Protein AF-A0A8S2G4G7-F1 (afdb_monomer_lite)

Sequence (115 aa):
DAYEQIELLIQLASDYVSTWLDFQSLWDLQTDQLYARLGKDLHLWMQCLNDMKDSRKTFDTQETLKHFGPISIDYNKVQTKVTMKYDSWHKEVLSKFGQMLSDDMHEFHSHVSKS

Radius of gyration: 21.49 Å; chains: 1; bounding box: 59×24×63 Å

Organism: NCBI:txid1234261

Structure (mmCIF, N/CA/C/O backbone):
data_AF-A0A8S2G4G7-F1
#
_entry.id   AF-A0A8S2G4G7-F1
#
loop_
_atom_site.group_PDB
_atom_site.id
_atom_site.type_symbol
_atom_site.label_atom_id
_atom_site.label_alt_id
_atom_site.label_comp_id
_atom_site.label_asym_id
_atom_site.label_entity_id
_atom_site.label_seq_id
_atom_site.pdbx_PDB_ins_code
_atom_site.Cartn_x
_atom_site.Cartn_y
_atom_site.Cartn_z
_atom_site.occupancy
_atom_site.B_iso_or_equiv
_atom_site.auth_seq_id
_atom_site.auth_comp_id
_atom_site.auth_asym_id
_atom_site.auth_atom_id
_atom_site.pdbx_PDB_model_num
ATOM 1 N N . ASP A 1 1 ? -32.233 1.736 21.562 1.00 74.62 1 ASP A N 1
ATOM 2 C 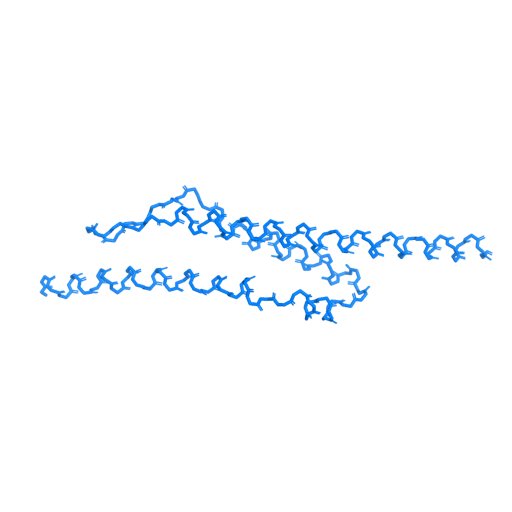CA . ASP A 1 1 ? -31.741 1.226 22.862 1.00 74.62 1 ASP A CA 1
ATOM 3 C C . ASP A 1 1 ? -30.221 1.266 22.971 1.00 74.62 1 ASP A C 1
ATOM 5 O O . ASP A 1 1 ? -29.536 1.282 21.957 1.00 74.62 1 ASP A O 1
ATOM 9 N N . ALA A 1 2 ? -29.670 1.283 24.191 1.00 82.38 2 ALA A N 1
ATOM 10 C CA . ALA A 1 2 ? -28.215 1.293 24.414 1.00 82.38 2 ALA A CA 1
ATOM 11 C C . ALA A 1 2 ? -27.503 0.058 23.820 1.00 82.38 2 ALA A C 1
ATOM 13 O O . ALA A 1 2 ? -26.365 0.162 23.370 1.00 82.38 2 ALA A O 1
ATOM 14 N N . TYR A 1 3 ? -28.191 -1.087 23.768 1.00 87.25 3 TYR A N 1
ATOM 15 C CA . TYR A 1 3 ? -27.681 -2.314 23.151 1.00 87.25 3 TYR A CA 1
ATOM 16 C C . TYR A 1 3 ? -27.465 -2.168 21.640 1.00 87.25 3 TYR A C 1
ATOM 18 O O . TYR A 1 3 ? -26.397 -2.523 21.153 1.00 87.25 3 TYR A O 1
ATOM 26 N N . GLU A 1 4 ? -28.411 -1.558 20.920 1.00 91.12 4 GLU A N 1
ATOM 27 C CA . GLU A 1 4 ? -28.280 -1.319 19.473 1.00 91.12 4 GLU A CA 1
ATOM 28 C C . GLU A 1 4 ? -27.076 -0.425 19.149 1.00 91.12 4 GLU A C 1
ATOM 30 O O . GLU A 1 4 ? -26.389 -0.626 18.152 1.00 91.12 4 GLU A O 1
ATOM 35 N N . GLN A 1 5 ? -26.787 0.560 20.007 1.00 87.75 5 GLN A N 1
ATOM 36 C CA . GLN A 1 5 ? -25.635 1.447 19.825 1.00 87.75 5 GLN A CA 1
ATOM 37 C C . GLN A 1 5 ? -24.303 0.719 20.036 1.00 87.75 5 GLN A C 1
ATOM 39 O O . GLN A 1 5 ? -23.337 0.982 19.323 1.00 87.75 5 GLN A O 1
ATOM 44 N N . ILE A 1 6 ? -24.245 -0.212 20.990 1.00 88.69 6 ILE A N 1
ATOM 45 C CA . ILE A 1 6 ? -23.058 -1.048 21.207 1.00 88.69 6 ILE A CA 1
ATOM 46 C C . ILE A 1 6 ? -22.848 -1.990 20.016 1.00 88.69 6 ILE A C 1
ATOM 48 O O . ILE A 1 6 ? -21.724 -2.121 19.537 1.00 88.69 6 ILE A O 1
ATOM 52 N N . GLU A 1 7 ? -23.915 -2.604 19.512 1.00 91.38 7 GLU A N 1
ATOM 53 C CA . GLU A 1 7 ? -23.853 -3.518 18.370 1.00 91.38 7 GLU A CA 1
ATOM 5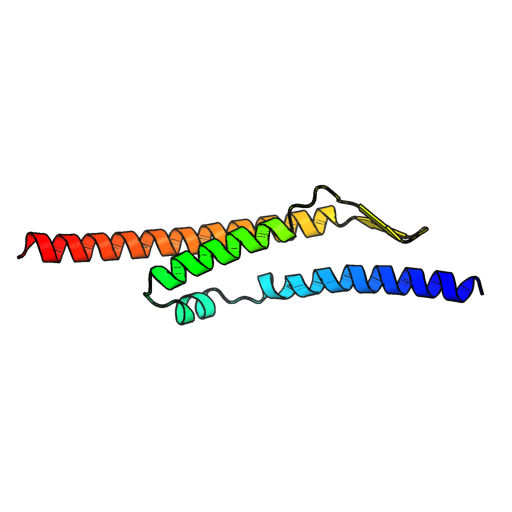4 C C . GLU A 1 7 ? -23.398 -2.804 17.087 1.00 91.38 7 GLU A C 1
ATOM 56 O O . GLU A 1 7 ? -22.513 -3.295 16.387 1.00 91.38 7 GLU A O 1
ATOM 61 N N . LEU A 1 8 ? -23.882 -1.580 16.850 1.00 91.44 8 LEU A N 1
ATOM 62 C CA . LEU A 1 8 ? -23.392 -0.711 15.775 1.00 91.44 8 LEU A CA 1
ATOM 63 C C . LEU A 1 8 ? -21.889 -0.418 15.886 1.00 91.44 8 LEU A C 1
ATOM 65 O O . LEU A 1 8 ? -21.173 -0.492 14.889 1.00 91.44 8 LEU A O 1
ATOM 69 N N . LEU A 1 9 ? -21.389 -0.094 17.082 1.00 90.56 9 LEU A N 1
ATOM 70 C CA . LEU A 1 9 ? -19.962 0.179 17.288 1.00 90.56 9 LEU A CA 1
ATOM 71 C C . LEU A 1 9 ? -19.091 -1.059 17.043 1.00 90.56 9 LEU A C 1
ATOM 73 O O . LEU A 1 9 ? -18.005 -0.935 16.474 1.00 90.56 9 LEU A O 1
ATOM 77 N N . ILE A 1 10 ? -19.568 -2.242 17.438 1.00 90.50 10 ILE A N 1
ATOM 78 C CA . ILE A 1 10 ? -18.895 -3.516 17.161 1.00 90.50 10 ILE A CA 1
ATOM 79 C C . ILE A 1 10 ? -18.856 -3.780 15.653 1.00 90.50 10 ILE A C 1
ATOM 81 O O . ILE A 1 10 ? -17.799 -4.140 15.134 1.00 90.50 10 ILE A O 1
ATOM 85 N N . GLN A 1 11 ? -19.964 -3.550 14.943 1.00 92.94 11 GLN A N 1
ATOM 86 C CA . GLN A 1 11 ? -20.019 -3.735 13.495 1.00 92.94 11 GLN A CA 1
ATOM 87 C C . GLN A 1 11 ? -19.038 -2.802 12.775 1.00 92.94 11 GLN A C 1
ATOM 89 O O . GLN A 1 11 ? -18.229 -3.270 11.983 1.00 92.94 11 GLN A O 1
ATOM 94 N N . LEU A 1 12 ? -19.019 -1.510 13.122 1.00 89.81 12 LEU A N 1
ATOM 95 C CA . LEU A 1 12 ? -18.087 -0.537 12.538 1.00 89.81 12 LEU A CA 1
ATOM 96 C C . LEU A 1 12 ? -16.617 -0.920 12.763 1.00 89.81 12 LEU A C 1
ATOM 98 O O . LEU A 1 12 ? -15.792 -0.792 11.858 1.00 89.81 12 LEU A O 1
ATOM 102 N N . ALA A 1 13 ? -16.288 -1.405 13.962 1.00 87.88 13 ALA A N 1
ATOM 103 C CA . ALA A 1 13 ? -14.954 -1.901 14.277 1.00 87.88 13 ALA A CA 1
ATOM 104 C C . ALA A 1 13 ? -14.599 -3.149 13.446 1.00 87.88 13 ALA A C 1
ATOM 106 O O . ALA A 1 13 ? -13.488 -3.241 12.926 1.00 87.88 13 ALA A O 1
ATOM 107 N N . SER A 1 14 ? -15.537 -4.086 13.283 1.00 87.75 14 SER A N 1
ATOM 108 C CA . SER A 1 14 ? -15.351 -5.297 12.475 1.00 87.75 14 SER A CA 1
ATOM 109 C C . SER A 1 14 ? -15.195 -4.989 10.984 1.00 87.75 14 SER A C 1
ATOM 111 O O . SER A 1 14 ? -14.328 -5.562 10.321 1.00 87.75 14 SER A O 1
ATOM 113 N N . ASP A 1 15 ? -15.991 -4.061 10.457 1.00 88.69 15 ASP A N 1
ATOM 114 C CA . ASP A 1 15 ? -15.909 -3.612 9.067 1.00 88.69 15 ASP A CA 1
ATOM 115 C C . ASP A 1 15 ? -14.556 -2.942 8.809 1.00 88.69 15 ASP A C 1
ATOM 117 O O . ASP A 1 15 ? -13.889 -3.246 7.822 1.00 88.69 15 ASP A O 1
ATOM 121 N N . TYR A 1 16 ? -14.087 -2.108 9.745 1.00 86.19 16 TYR A N 1
ATOM 122 C CA . TYR A 1 16 ? -12.754 -1.516 9.673 1.00 86.19 16 TYR A CA 1
ATOM 123 C C . TYR A 1 16 ? -11.638 -2.563 9.708 1.00 86.19 16 TYR A C 1
ATOM 125 O O . TYR A 1 16 ? -10.679 -2.449 8.960 1.00 86.19 16 TYR A O 1
ATOM 133 N N . VAL A 1 17 ? -11.732 -3.600 10.544 1.00 83.75 17 VAL A N 1
ATOM 134 C CA . VAL A 1 17 ? -10.747 -4.698 10.519 1.00 83.75 17 VAL A CA 1
ATOM 135 C C . VAL A 1 17 ? -10.803 -5.454 9.188 1.00 83.75 17 VAL A C 1
ATOM 137 O O . VAL A 1 17 ? -9.765 -5.872 8.680 1.00 83.75 17 VAL A O 1
ATOM 140 N N . SER A 1 18 ? -11.988 -5.587 8.592 1.00 83.06 18 SER A N 1
ATOM 141 C CA . SER A 1 18 ? -12.171 -6.280 7.314 1.00 83.06 18 SER A CA 1
ATOM 142 C C . SER A 1 18 ? -11.541 -5.532 6.139 1.00 83.06 18 SER A C 1
ATOM 144 O O . SER A 1 18 ? -11.001 -6.185 5.254 1.00 83.06 18 SER A O 1
ATOM 146 N N . THR A 1 19 ? -11.482 -4.194 6.154 1.00 78.81 19 THR A N 1
ATOM 147 C CA . THR A 1 19 ? -10.736 -3.452 5.116 1.00 78.81 19 THR A CA 1
ATOM 148 C C . THR A 1 19 ? -9.241 -3.772 5.136 1.00 78.81 19 THR A C 1
ATOM 150 O O . THR A 1 19 ? -8.578 -3.700 4.105 1.00 78.81 19 THR A O 1
ATOM 153 N N . TRP A 1 20 ? -8.693 -4.205 6.279 1.00 75.62 20 TRP A N 1
ATOM 154 C CA . TRP A 1 20 ? -7.313 -4.684 6.331 1.00 75.62 20 TRP A CA 1
ATOM 155 C C . TRP A 1 20 ? -7.127 -6.070 5.696 1.00 75.62 20 TRP A C 1
ATOM 157 O O . TRP A 1 20 ? -6.007 -6.401 5.303 1.00 75.62 20 TRP A O 1
ATOM 167 N N . LEU A 1 21 ? -8.191 -6.870 5.557 1.00 68.81 21 LEU A N 1
ATOM 168 C CA . LEU A 1 21 ? -8.152 -8.145 4.830 1.00 68.81 21 LEU A CA 1
ATOM 169 C C . LEU A 1 21 ? -8.079 -7.942 3.316 1.00 68.81 21 LEU A C 1
ATOM 171 O O . LEU A 1 21 ? -7.510 -8.789 2.634 1.00 68.81 21 LEU A O 1
ATOM 175 N N . ASP A 1 22 ? -8.537 -6.807 2.784 1.00 67.75 22 ASP A N 1
ATOM 176 C CA . ASP A 1 22 ? -8.341 -6.484 1.364 1.00 67.75 22 ASP A CA 1
ATOM 177 C C . ASP A 1 22 ? -6.844 -6.393 1.014 1.00 67.75 22 ASP A C 1
ATOM 179 O O . ASP A 1 22 ? -6.431 -6.716 -0.103 1.00 67.75 22 ASP A O 1
ATOM 183 N N . PHE A 1 23 ? -5.989 -6.075 1.995 1.00 67.31 23 PHE A N 1
ATOM 184 C CA . PHE A 1 23 ? -4.531 -6.114 1.841 1.00 67.31 23 PHE A CA 1
ATOM 185 C C . PHE A 1 23 ? -3.946 -7.523 1.789 1.00 67.31 23 PHE A C 1
ATOM 187 O O . PHE A 1 23 ? -2.770 -7.671 1.459 1.00 67.31 23 PHE A O 1
ATOM 194 N N . GLN A 1 24 ? -4.730 -8.569 2.051 1.00 62.94 24 GLN A N 1
ATOM 195 C CA . GLN A 1 24 ? -4.308 -9.946 1.800 1.00 62.94 24 GLN A CA 1
ATOM 196 C C . GLN A 1 24 ? -4.008 -10.166 0.310 1.00 62.94 24 GLN A C 1
ATOM 198 O O . GLN A 1 24 ? -3.076 -10.892 -0.024 1.00 62.94 24 GLN A O 1
ATOM 203 N N . SER A 1 25 ? -4.681 -9.433 -0.584 1.00 63.97 25 SER A N 1
ATOM 204 C CA . SER A 1 25 ? -4.386 -9.453 -2.022 1.00 63.97 25 SER A CA 1
ATOM 205 C C . SER A 1 25 ? -2.934 -9.073 -2.360 1.00 63.97 25 SER A C 1
ATOM 207 O O . SER A 1 25 ? -2.369 -9.613 -3.308 1.00 63.97 25 SER A O 1
ATOM 209 N N . LEU A 1 26 ? -2.282 -8.220 -1.553 1.00 65.12 26 LEU A N 1
ATOM 210 C CA . LEU A 1 26 ? -0.857 -7.882 -1.704 1.00 65.12 26 LEU A CA 1
ATOM 211 C C . LEU A 1 26 ? 0.070 -9.057 -1.354 1.00 65.12 26 LEU A C 1
ATOM 213 O O . LEU A 1 26 ? 1.213 -9.108 -1.808 1.00 65.12 26 LEU A O 1
ATOM 217 N N . TRP A 1 27 ? -0.399 -9.984 -0.520 1.00 69.00 27 TRP A N 1
ATOM 218 C CA . TRP A 1 27 ? 0.327 -11.195 -0.139 1.00 69.00 27 TRP A CA 1
ATOM 219 C C . TRP A 1 27 ? 0.076 -12.351 -1.103 1.00 69.00 27 TRP A C 1
ATOM 221 O O . TRP A 1 27 ? 0.988 -13.145 -1.327 1.00 69.00 27 TRP A O 1
ATOM 231 N N . ASP A 1 28 ? -1.120 -12.397 -1.687 1.00 67.19 28 ASP A N 1
ATOM 232 C CA . ASP A 1 28 ? -1.541 -13.428 -2.637 1.00 67.19 28 ASP A CA 1
ATOM 233 C C . ASP A 1 28 ? -1.093 -13.134 -4.079 1.00 67.19 28 ASP A C 1
ATOM 235 O O . ASP A 1 28 ? -1.189 -14.002 -4.952 1.00 67.19 28 ASP A O 1
ATOM 239 N N . LEU A 1 29 ? -0.569 -11.932 -4.350 1.00 67.94 29 LEU A N 1
ATOM 240 C CA . LEU A 1 29 ? -0.024 -11.603 -5.660 1.00 67.94 29 LEU A CA 1
ATOM 241 C C . LEU A 1 29 ? 1.204 -12.486 -5.939 1.00 67.94 29 LEU A C 1
ATOM 243 O O . LEU A 1 29 ? 2.219 -12.415 -5.250 1.00 67.94 29 LEU A O 1
ATOM 247 N N . GLN A 1 30 ? 1.127 -13.337 -6.959 1.00 71.38 30 GLN A N 1
ATOM 248 C CA . GLN A 1 30 ? 2.267 -14.137 -7.404 1.00 71.38 30 GLN A CA 1
ATOM 249 C C . GLN A 1 30 ? 3.110 -13.305 -8.372 1.00 71.38 30 GLN A C 1
ATOM 251 O O . GLN A 1 30 ? 2.642 -12.945 -9.456 1.00 71.38 30 GLN A O 1
ATOM 256 N N . THR A 1 31 ? 4.355 -13.008 -7.992 1.00 72.38 31 THR A N 1
ATOM 257 C CA . THR A 1 31 ? 5.311 -12.248 -8.818 1.00 72.38 31 THR A CA 1
ATOM 258 C C . THR A 1 31 ? 5.478 -12.872 -10.202 1.00 72.38 31 THR A C 1
ATOM 260 O O . THR A 1 31 ? 5.490 -12.156 -11.197 1.00 72.38 31 THR A O 1
ATOM 263 N N . ASP A 1 32 ? 5.474 -14.202 -10.291 1.00 76.38 32 ASP A N 1
ATOM 264 C CA . ASP A 1 32 ? 5.568 -14.933 -11.558 1.00 76.38 32 ASP A CA 1
ATOM 265 C C . ASP A 1 32 ? 4.400 -14.642 -12.513 1.00 76.38 32 ASP A C 1
ATOM 267 O O . ASP A 1 32 ? 4.605 -14.476 -13.716 1.00 76.38 32 ASP A O 1
ATOM 271 N N . GLN A 1 33 ? 3.174 -14.521 -11.993 1.00 78.19 33 GLN A N 1
ATOM 272 C CA . GLN A 1 33 ? 2.005 -14.174 -12.807 1.00 78.19 33 GLN A CA 1
ATOM 273 C C . GLN A 1 33 ? 2.046 -12.710 -13.254 1.00 78.19 33 GLN A C 1
ATOM 275 O O . GLN A 1 33 ? 1.691 -12.399 -14.394 1.00 78.19 33 GLN A O 1
ATOM 280 N N . LEU A 1 34 ? 2.507 -11.812 -12.376 1.00 79.56 34 LEU A N 1
ATOM 281 C CA . LEU A 1 34 ? 2.706 -10.405 -12.714 1.00 79.56 34 LEU A CA 1
ATOM 282 C C . LEU A 1 34 ? 3.732 -10.268 -13.846 1.00 79.56 34 LEU A C 1
ATOM 284 O O . LEU A 1 34 ? 3.454 -9.623 -14.855 1.00 79.56 34 LEU A O 1
ATOM 288 N N . TYR A 1 35 ? 4.886 -10.921 -13.715 1.00 82.19 35 TYR A N 1
ATOM 289 C CA . TYR A 1 35 ? 5.946 -10.884 -14.720 1.00 82.19 35 TYR A CA 1
ATOM 290 C C . TYR A 1 35 ? 5.501 -11.517 -16.041 1.00 82.19 35 TYR A C 1
ATOM 292 O O . TYR A 1 35 ? 5.782 -10.963 -17.103 1.00 82.19 35 TYR A O 1
ATOM 300 N N . ALA A 1 36 ? 4.739 -12.616 -15.996 1.00 82.88 36 ALA A N 1
ATOM 301 C CA . ALA A 1 36 ? 4.156 -13.224 -17.191 1.00 82.88 36 ALA A CA 1
ATOM 302 C C . ALA A 1 36 ? 3.195 -12.274 -17.926 1.00 82.88 36 ALA A C 1
ATOM 304 O O . ALA A 1 36 ? 3.168 -12.261 -19.155 1.00 82.88 36 ALA A O 1
ATOM 305 N N . ARG A 1 37 ? 2.426 -11.463 -17.188 1.00 83.31 37 ARG A N 1
ATOM 306 C CA . ARG A 1 37 ? 1.485 -10.494 -17.766 1.00 83.31 37 ARG A CA 1
ATOM 307 C C . ARG A 1 37 ? 2.176 -9.252 -18.330 1.00 83.31 37 ARG A C 1
ATOM 309 O O . ARG A 1 37 ? 1.738 -8.747 -19.359 1.00 83.31 37 ARG A O 1
ATOM 316 N N . LEU A 1 38 ? 3.215 -8.753 -17.660 1.00 84.12 38 LEU A N 1
ATOM 317 C CA . LEU A 1 38 ? 3.973 -7.578 -18.105 1.00 84.12 38 LEU A CA 1
ATOM 318 C C . LEU A 1 38 ? 4.890 -7.900 -19.297 1.00 84.12 38 LEU A C 1
ATOM 320 O O . LEU A 1 38 ? 5.118 -7.050 -20.157 1.00 84.12 38 LEU A O 1
ATOM 324 N N . GLY A 1 39 ? 5.394 -9.135 -19.380 1.00 83.38 39 GLY A N 1
ATOM 325 C CA . GLY A 1 39 ? 6.234 -9.582 -20.487 1.00 83.38 39 GLY A CA 1
ATOM 326 C C . GLY A 1 39 ? 7.479 -8.704 -20.656 1.00 83.38 39 GLY A C 1
ATOM 327 O O . GLY A 1 39 ? 8.151 -8.378 -19.679 1.00 83.38 39 GLY A O 1
ATOM 328 N N . LYS A 1 40 ? 7.780 -8.315 -21.902 1.00 80.31 40 LYS A N 1
ATOM 329 C CA . LYS A 1 40 ? 8.916 -7.441 -22.259 1.00 80.31 40 LYS A CA 1
ATOM 330 C C . LYS A 1 40 ? 8.517 -5.989 -22.554 1.00 80.31 40 LYS A C 1
ATOM 332 O O . LYS A 1 40 ? 9.346 -5.211 -23.007 1.00 80.31 40 LYS A O 1
ATOM 337 N N . ASP A 1 41 ? 7.257 -5.616 -22.348 1.00 84.62 41 ASP A N 1
ATOM 338 C CA . ASP A 1 41 ? 6.794 -4.270 -22.687 1.00 84.62 41 ASP A CA 1
ATOM 339 C C . ASP A 1 41 ? 7.213 -3.263 -21.604 1.00 84.62 41 ASP A C 1
ATOM 341 O O . ASP A 1 41 ? 6.564 -3.128 -20.564 1.00 84.62 41 ASP A O 1
ATOM 345 N N . LEU A 1 42 ? 8.307 -2.538 -21.853 1.00 83.69 42 LEU A N 1
ATOM 346 C CA . LEU A 1 42 ? 8.850 -1.538 -20.929 1.00 83.69 42 LEU A CA 1
ATOM 347 C C . LEU A 1 42 ? 7.827 -0.462 -20.526 1.00 83.69 42 LEU A C 1
ATOM 349 O O . LEU A 1 42 ? 7.902 0.051 -19.407 1.00 83.69 42 LEU A O 1
ATOM 353 N N . HIS A 1 43 ? 6.860 -0.133 -21.388 1.00 86.06 43 HIS A N 1
ATOM 354 C CA . HIS A 1 43 ? 5.825 0.847 -21.069 1.00 86.06 43 HIS A CA 1
ATOM 355 C C . HIS A 1 43 ? 4.850 0.301 -20.017 1.00 86.06 43 HIS A C 1
ATOM 357 O O . HIS A 1 43 ? 4.526 1.003 -19.057 1.00 86.06 43 HIS A O 1
ATOM 363 N N . LEU A 1 44 ? 4.441 -0.968 -20.135 1.00 87.62 44 LEU A N 1
ATOM 364 C CA . LEU A 1 44 ? 3.607 -1.630 -19.124 1.00 87.62 44 LEU A CA 1
ATOM 365 C C . LEU A 1 44 ? 4.328 -1.754 -17.778 1.00 87.62 44 LEU A C 1
ATOM 367 O O . LEU A 1 44 ? 3.716 -1.543 -16.731 1.00 87.62 44 LEU A O 1
ATOM 371 N N . TRP A 1 45 ? 5.633 -2.036 -17.790 1.00 88.06 45 TRP A N 1
ATOM 372 C CA . TRP A 1 45 ? 6.443 -2.054 -16.570 1.00 88.06 45 TRP A CA 1
ATOM 373 C C . TRP A 1 45 ? 6.516 -0.679 -15.896 1.00 88.06 45 TRP A C 1
ATOM 375 O O . TRP A 1 45 ? 6.346 -0.576 -14.680 1.00 88.06 45 TRP A O 1
ATOM 385 N N . MET A 1 46 ? 6.725 0.387 -16.674 1.00 86.81 46 MET A N 1
ATOM 386 C CA . MET A 1 46 ? 6.761 1.756 -16.155 1.00 86.81 46 MET A CA 1
ATOM 387 C C . MET A 1 46 ? 5.402 2.191 -15.594 1.00 86.81 46 MET A C 1
ATOM 389 O O . MET A 1 46 ? 5.347 2.818 -14.534 1.00 86.81 46 MET A O 1
ATOM 393 N N . GLN A 1 47 ? 4.306 1.834 -16.268 1.00 88.50 47 GLN A N 1
ATOM 394 C CA . GLN A 1 47 ? 2.955 2.069 -15.765 1.00 88.50 47 GLN A CA 1
ATOM 395 C C . GLN A 1 47 ? 2.720 1.321 -14.448 1.00 88.50 47 GLN A C 1
ATOM 397 O O . GLN A 1 47 ? 2.306 1.936 -13.473 1.00 88.50 47 GLN A O 1
ATOM 402 N N . CYS A 1 48 ? 3.079 0.037 -14.377 1.00 85.94 48 CYS A N 1
ATOM 403 C CA . CYS A 1 48 ? 2.941 -0.765 -13.162 1.00 85.94 48 CYS A CA 1
ATOM 404 C C . CYS A 1 48 ? 3.701 -0.154 -11.972 1.00 85.94 48 CYS A C 1
ATOM 406 O O . CYS A 1 48 ? 3.142 -0.029 -10.886 1.00 85.94 48 CYS A O 1
ATOM 408 N N . LEU A 1 49 ? 4.944 0.298 -12.174 1.00 84.56 49 LEU A N 1
ATOM 409 C CA . LEU A 1 49 ? 5.721 0.971 -11.126 1.00 84.56 49 LEU A CA 1
ATOM 410 C C . LEU A 1 49 ? 5.071 2.284 -10.654 1.00 84.56 49 LEU A C 1
ATOM 412 O O . LEU A 1 49 ? 5.105 2.589 -9.459 1.00 84.56 49 LEU A O 1
ATOM 416 N N . ASN A 1 50 ? 4.464 3.052 -11.563 1.00 86.06 50 ASN A N 1
ATOM 417 C CA . ASN A 1 50 ? 3.719 4.261 -11.202 1.00 86.06 50 ASN A CA 1
ATOM 418 C C . ASN A 1 50 ? 2.429 3.937 -10.437 1.00 86.06 50 ASN A C 1
ATOM 420 O O . ASN A 1 50 ? 2.185 4.547 -9.398 1.00 86.06 50 ASN A O 1
ATOM 424 N N . ASP A 1 51 ? 1.663 2.942 -10.886 1.00 83.25 51 ASP A N 1
ATOM 425 C CA . ASP A 1 51 ? 0.431 2.495 -10.227 1.00 83.25 51 ASP A CA 1
ATOM 426 C C . ASP A 1 51 ? 0.721 1.996 -8.805 1.00 83.25 51 ASP A C 1
ATOM 428 O O . ASP A 1 51 ? 0.020 2.349 -7.853 1.00 83.25 51 ASP A O 1
ATOM 432 N N . MET A 1 52 ? 1.811 1.236 -8.636 1.00 79.81 52 MET A N 1
ATOM 433 C CA . MET A 1 52 ? 2.313 0.845 -7.321 1.00 79.81 52 MET A CA 1
ATOM 434 C C . MET A 1 52 ? 2.584 2.105 -6.481 1.00 79.81 52 MET A C 1
ATOM 436 O O . MET A 1 52 ? 2.004 2.275 -5.404 1.00 79.81 52 MET A O 1
ATOM 440 N N . LYS A 1 53 ? 3.429 3.023 -6.973 1.00 80.69 53 LYS A N 1
ATOM 441 C CA . LYS A 1 53 ? 3.805 4.254 -6.255 1.00 80.69 53 LYS A CA 1
ATOM 442 C C . LYS A 1 53 ? 2.593 5.083 -5.820 1.00 80.69 53 LYS A C 1
ATOM 444 O O . LYS A 1 53 ? 2.620 5.649 -4.726 1.00 80.69 53 LYS A O 1
ATOM 449 N N . ASP A 1 54 ? 1.556 5.173 -6.644 1.00 80.06 54 ASP A N 1
ATOM 450 C CA . ASP A 1 54 ? 0.338 5.906 -6.304 1.00 80.06 54 ASP A CA 1
ATOM 451 C C . ASP A 1 54 ? -0.527 5.163 -5.282 1.00 80.06 54 ASP A C 1
ATOM 453 O O . ASP A 1 54 ? -1.026 5.801 -4.353 1.00 80.06 54 ASP A O 1
ATOM 457 N N . SER A 1 55 ? -0.605 3.831 -5.353 1.00 73.62 55 SER A N 1
ATOM 458 C CA . SER A 1 55 ? -1.271 3.007 -4.335 1.00 73.62 55 SER A CA 1
ATOM 459 C C . SER A 1 55 ? -0.686 3.234 -2.932 1.00 73.62 55 SER A C 1
ATOM 461 O O . SER A 1 55 ? -1.434 3.332 -1.962 1.00 73.62 55 SER A O 1
ATOM 463 N N . ARG A 1 56 ? 0.635 3.452 -2.811 1.00 72.38 56 ARG A N 1
ATOM 464 C CA . ARG A 1 56 ? 1.288 3.776 -1.525 1.00 72.38 56 ARG A CA 1
ATOM 465 C C . ARG A 1 56 ? 0.700 5.005 -0.829 1.00 72.38 56 ARG A C 1
ATOM 467 O O . ARG A 1 56 ? 0.610 5.019 0.397 1.00 72.38 56 ARG A O 1
ATOM 474 N N . LYS A 1 57 ? 0.292 6.031 -1.581 1.00 68.81 57 LYS A N 1
ATOM 475 C CA . LYS A 1 57 ? -0.248 7.277 -1.004 1.00 68.81 57 LYS A CA 1
ATOM 476 C C . LYS A 1 57 ? -1.555 7.047 -0.250 1.00 68.81 57 LYS A C 1
ATOM 478 O O . LYS A 1 57 ? -1.868 7.807 0.658 1.00 68.81 57 LYS A O 1
ATOM 483 N N . THR A 1 58 ? -2.296 6.000 -0.600 1.00 63.16 58 THR A N 1
ATOM 484 C CA . THR A 1 58 ? -3.529 5.608 0.090 1.00 63.16 58 THR A CA 1
ATOM 485 C C . THR A 1 58 ? -3.251 5.012 1.481 1.00 63.16 58 THR A C 1
ATOM 487 O O . THR A 1 58 ? -4.147 4.994 2.317 1.00 63.16 58 THR A O 1
ATOM 490 N N . PHE A 1 59 ? -2.015 4.572 1.757 1.00 60.12 59 PHE A N 1
ATOM 491 C CA . PHE A 1 59 ? -1.621 3.878 2.996 1.00 60.12 59 PHE A CA 1
ATOM 492 C C . PHE A 1 59 ? -0.791 4.730 3.963 1.00 60.12 59 PHE A C 1
ATOM 494 O O . PHE A 1 59 ? -0.637 4.369 5.133 1.00 60.12 59 PHE A O 1
ATOM 501 N N . ASP A 1 60 ? -0.245 5.849 3.487 1.00 60.12 60 ASP A N 1
ATOM 502 C CA . ASP A 1 60 ? 0.684 6.702 4.234 1.00 60.12 60 ASP A CA 1
ATOM 503 C C . ASP A 1 60 ? -0.071 7.700 5.136 1.00 60.12 60 ASP A C 1
ATOM 505 O O . ASP A 1 60 ? 0.053 8.921 5.026 1.00 60.12 60 ASP A O 1
ATOM 509 N N . THR A 1 61 ? -0.932 7.178 6.013 1.00 67.62 61 THR A N 1
ATOM 510 C CA . THR A 1 61 ? -1.611 7.964 7.050 1.00 67.62 61 THR A CA 1
ATOM 511 C C . THR A 1 61 ? -0.821 7.895 8.355 1.00 67.62 61 THR A C 1
ATOM 513 O O . THR A 1 61 ? -0.464 6.808 8.803 1.00 67.62 61 THR A O 1
ATOM 516 N N . GLN A 1 62 ? -0.583 9.037 9.007 1.00 65.12 62 GLN A N 1
ATOM 517 C CA . GLN A 1 62 ? 0.144 9.090 10.290 1.00 65.12 62 GLN A CA 1
ATOM 518 C C . GLN A 1 62 ? -0.666 8.558 11.483 1.00 65.12 62 GLN A C 1
ATOM 520 O O . GLN A 1 62 ? -0.117 8.367 12.569 1.00 65.12 62 GLN A O 1
ATOM 525 N N . GLU A 1 63 ? -1.972 8.346 11.310 1.00 76.88 63 GLU A N 1
ATOM 526 C CA . GLU A 1 63 ? -2.793 7.717 12.336 1.00 76.88 63 GLU A CA 1
ATOM 527 C C . GLU A 1 63 ? -2.345 6.260 12.535 1.00 76.88 63 GLU A C 1
ATOM 529 O O . GLU A 1 63 ? -2.055 5.541 11.583 1.00 76.88 63 GLU A O 1
ATOM 534 N N . THR A 1 64 ? -2.276 5.835 13.794 1.00 81.81 64 THR A N 1
ATOM 535 C CA . THR A 1 64 ? -1.918 4.464 14.203 1.00 81.81 64 THR A CA 1
ATOM 536 C C . THR A 1 64 ? -2.978 3.834 15.105 1.00 81.81 64 THR A C 1
ATOM 538 O O . THR A 1 64 ? -2.925 2.643 15.415 1.00 81.81 64 THR A O 1
ATOM 541 N N . LEU A 1 65 ? -3.960 4.641 15.511 1.00 85.44 65 LEU A N 1
ATOM 542 C CA . LEU A 1 65 ? -5.059 4.283 16.390 1.00 85.44 65 LEU A CA 1
ATOM 543 C C . LEU A 1 65 ? -6.371 4.733 15.759 1.00 85.44 65 LEU A C 1
ATOM 545 O O . LEU A 1 65 ? -6.499 5.879 15.327 1.00 85.44 65 LEU A O 1
ATOM 549 N N . LYS A 1 66 ? -7.355 3.835 15.727 1.00 87.12 66 LYS A N 1
ATOM 550 C CA . LYS A 1 66 ? -8.733 4.161 15.357 1.00 87.12 66 LYS A CA 1
ATOM 551 C C . LYS A 1 66 ? -9.654 3.893 16.537 1.00 87.12 66 LYS A C 1
ATOM 553 O O . LYS A 1 66 ? -9.617 2.810 17.119 1.00 87.12 66 LYS A O 1
ATOM 558 N N . HIS A 1 67 ? -10.477 4.876 16.883 1.00 87.81 67 HIS A N 1
ATOM 559 C CA . HIS A 1 67 ? -11.409 4.786 18.004 1.00 87.81 67 HIS A CA 1
ATOM 560 C C . HIS A 1 67 ? -12.846 4.596 17.510 1.00 87.81 67 HIS A C 1
ATOM 562 O O . HIS A 1 67 ? -13.319 5.343 16.653 1.00 87.81 67 HIS A O 1
ATOM 568 N N . PHE A 1 68 ? -13.540 3.628 18.103 1.00 87.44 68 PHE A N 1
ATOM 569 C CA . PHE A 1 68 ? -14.956 3.327 17.912 1.00 87.44 68 PHE A CA 1
ATOM 570 C C . PHE A 1 68 ? -15.630 3.322 19.290 1.00 87.44 68 PHE A C 1
ATOM 572 O O . PHE A 1 68 ? -15.782 2.283 19.934 1.00 87.44 68 PHE A O 1
ATOM 579 N N . GLY A 1 69 ? -15.975 4.511 19.792 1.00 86.00 69 GLY A N 1
ATOM 580 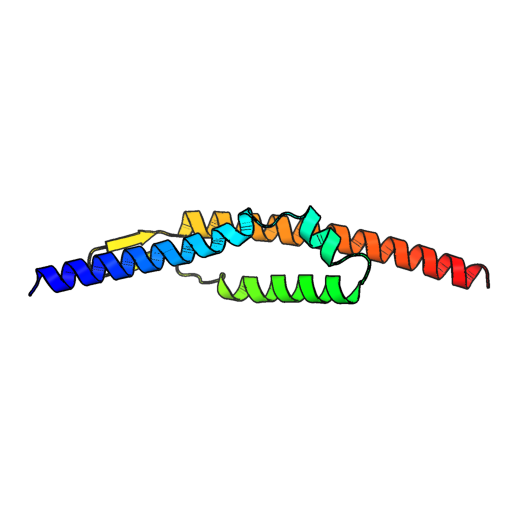C CA . GLY A 1 69 ? -16.474 4.668 21.160 1.00 86.00 69 GLY A CA 1
ATOM 581 C C . GLY A 1 69 ? -15.457 4.142 22.191 1.00 86.00 69 GLY A C 1
ATOM 582 O O . GLY A 1 69 ? -14.331 4.637 22.210 1.00 86.00 69 GLY A O 1
ATOM 583 N N . PRO A 1 70 ? -15.806 3.154 23.041 1.00 85.94 70 PRO A N 1
ATOM 584 C CA . PRO A 1 70 ? -14.875 2.562 24.005 1.00 85.94 70 PRO A CA 1
ATOM 585 C C . PRO A 1 70 ? -13.865 1.588 23.371 1.00 85.94 70 PRO A C 1
ATOM 587 O O . PRO A 1 70 ? -12.906 1.189 24.030 1.00 85.94 70 PRO A O 1
ATOM 590 N N . ILE A 1 71 ? -14.062 1.184 22.112 1.00 87.69 71 ILE A N 1
ATOM 591 C CA . ILE A 1 71 ? -13.168 0.271 21.396 1.00 87.69 71 ILE A CA 1
ATOM 592 C C . ILE A 1 71 ? -12.043 1.089 20.757 1.00 87.69 71 ILE A C 1
ATOM 594 O O . ILE A 1 71 ? -12.291 2.094 20.093 1.00 87.69 71 ILE A O 1
ATOM 598 N N . SER A 1 72 ? -10.797 0.654 20.934 1.00 88.25 72 SER A N 1
ATOM 599 C CA . SER A 1 72 ? -9.627 1.257 20.288 1.00 88.25 72 SER A CA 1
ATOM 600 C C . SER A 1 72 ? -8.847 0.186 19.540 1.00 88.25 72 SER A C 1
ATOM 602 O O . SER A 1 72 ? -8.508 -0.847 20.116 1.00 88.25 72 SER A O 1
ATOM 604 N N . ILE A 1 73 ? -8.567 0.435 18.265 1.00 87.94 73 ILE A N 1
ATOM 605 C CA . ILE A 1 73 ? -7.825 -0.470 17.389 1.00 87.94 73 ILE A CA 1
ATOM 606 C C . ILE A 1 73 ? -6.467 0.158 17.094 1.00 87.94 73 ILE A C 1
ATOM 608 O O . ILE A 1 73 ? -6.395 1.192 16.432 1.00 87.94 73 ILE A O 1
ATOM 612 N N . ASP A 1 74 ? -5.402 -0.480 17.576 1.00 88.25 74 ASP A N 1
ATOM 613 C CA . ASP A 1 74 ? -4.020 -0.186 17.185 1.00 88.25 74 ASP A CA 1
ATOM 614 C C . ASP A 1 74 ? -3.672 -0.997 15.936 1.00 88.25 74 ASP A C 1
ATOM 616 O O . ASP A 1 74 ? -3.589 -2.228 15.973 1.00 88.25 74 ASP A O 1
ATOM 620 N N . TYR A 1 75 ? -3.472 -0.293 14.827 1.00 85.69 75 TYR A N 1
ATOM 621 C CA . TYR A 1 75 ? -3.114 -0.889 13.545 1.00 85.69 75 TYR A CA 1
ATOM 622 C C . TYR A 1 75 ? -1.662 -0.611 13.142 1.00 85.69 75 TYR A C 1
ATOM 624 O O . TYR A 1 75 ? -1.242 -1.043 12.069 1.00 85.69 75 TYR A O 1
ATOM 632 N N . ASN A 1 76 ? -0.850 0.002 14.012 1.00 85.81 76 ASN A N 1
ATOM 633 C CA . ASN A 1 76 ? 0.560 0.314 13.751 1.00 85.81 76 ASN A CA 1
ATOM 634 C C . ASN A 1 76 ? 1.359 -0.924 13.307 1.00 85.81 76 ASN A C 1
ATOM 636 O O . ASN A 1 76 ? 2.139 -0.902 12.353 1.00 85.81 76 ASN A O 1
ATOM 640 N N . LYS A 1 77 ? 1.130 -2.058 13.982 1.00 83.56 77 LYS A N 1
ATOM 641 C CA . LYS A 1 77 ? 1.817 -3.322 13.670 1.00 83.56 77 LYS A CA 1
ATOM 642 C C . LYS A 1 77 ? 1.468 -3.845 12.279 1.00 83.56 77 LYS A C 1
ATOM 644 O O . LYS A 1 77 ? 2.348 -4.357 11.588 1.00 83.56 77 LYS A O 1
ATOM 649 N N . VAL A 1 78 ? 0.196 -3.762 11.888 1.00 81.56 78 VAL A N 1
ATOM 650 C CA . VAL A 1 78 ? -0.265 -4.220 10.569 1.00 81.56 78 VAL A CA 1
ATOM 651 C C . VAL A 1 78 ? 0.228 -3.258 9.497 1.00 81.56 78 VAL A C 1
ATOM 653 O O . VAL A 1 78 ? 0.828 -3.713 8.529 1.00 81.56 78 VAL A O 1
ATOM 656 N N . GLN A 1 79 ? 0.095 -1.950 9.721 1.00 80.56 79 GLN A N 1
ATOM 657 C CA . GLN A 1 79 ? 0.621 -0.908 8.842 1.00 80.56 79 GLN A CA 1
ATOM 658 C C . GLN A 1 79 ? 2.114 -1.114 8.564 1.00 80.56 79 GLN A C 1
ATOM 660 O O . GLN A 1 79 ? 2.511 -1.229 7.410 1.00 80.56 79 GLN A O 1
ATOM 665 N N . THR A 1 80 ? 2.935 -1.274 9.608 1.00 84.06 80 THR A N 1
ATOM 666 C CA . THR A 1 80 ? 4.379 -1.525 9.466 1.00 84.06 80 THR A CA 1
ATOM 667 C C . THR A 1 80 ? 4.654 -2.753 8.594 1.00 84.06 80 THR A C 1
ATOM 669 O O . THR A 1 80 ? 5.501 -2.705 7.702 1.00 84.06 80 THR A O 1
ATOM 672 N N . LYS A 1 81 ? 3.925 -3.855 8.811 1.00 83.38 81 LYS A N 1
ATOM 673 C CA . LYS A 1 81 ? 4.088 -5.082 8.017 1.00 83.38 81 LYS A CA 1
ATOM 674 C C . LYS A 1 81 ? 3.687 -4.892 6.554 1.00 83.38 81 LYS A C 1
ATOM 676 O O . LYS A 1 81 ? 4.405 -5.368 5.677 1.00 83.38 81 LYS A O 1
ATOM 681 N N . VAL A 1 82 ? 2.567 -4.218 6.292 1.00 80.12 82 VAL A N 1
ATOM 682 C CA . VAL A 1 82 ? 2.086 -3.930 4.931 1.00 80.12 82 VAL A CA 1
ATOM 683 C C . VAL A 1 82 ? 3.087 -3.038 4.200 1.00 80.12 82 VAL A C 1
ATOM 685 O O . VAL A 1 82 ? 3.505 -3.379 3.096 1.00 80.12 82 VAL A O 1
ATOM 688 N N . THR A 1 83 ? 3.565 -1.972 4.845 1.00 81.25 83 THR A N 1
ATOM 689 C CA . THR A 1 83 ? 4.585 -1.074 4.288 1.00 81.25 83 THR A CA 1
ATOM 690 C C . THR A 1 83 ? 5.876 -1.820 3.958 1.00 81.25 83 THR A C 1
ATOM 692 O O . THR A 1 83 ? 6.376 -1.710 2.842 1.00 81.25 83 THR A O 1
ATOM 695 N N . MET A 1 84 ? 6.387 -2.649 4.877 1.00 84.25 84 MET A N 1
ATOM 696 C CA . MET A 1 84 ? 7.592 -3.453 4.630 1.00 84.25 84 MET A CA 1
ATOM 697 C C . MET A 1 84 ? 7.428 -4.405 3.441 1.00 84.25 84 MET A C 1
ATOM 699 O O . MET A 1 84 ? 8.345 -4.554 2.629 1.00 84.25 84 MET A O 1
ATOM 703 N N . LYS A 1 85 ? 6.267 -5.060 3.324 1.00 82.94 85 LYS A N 1
ATOM 704 C CA . LYS A 1 85 ? 5.982 -5.968 2.207 1.00 82.94 85 LYS A CA 1
ATOM 705 C C . LYS A 1 85 ? 5.927 -5.217 0.884 1.00 82.94 85 LYS A C 1
ATOM 707 O O . LYS A 1 85 ? 6.554 -5.656 -0.079 1.00 82.94 85 LYS A O 1
ATOM 712 N N . TYR A 1 86 ? 5.223 -4.091 0.867 1.00 82.44 86 TYR A N 1
ATOM 713 C CA . TYR A 1 86 ? 5.115 -3.219 -0.290 1.00 82.44 86 TYR A CA 1
ATOM 714 C C . TYR A 1 86 ? 6.498 -2.722 -0.746 1.00 82.44 86 TYR A C 1
ATOM 716 O O . TYR A 1 86 ? 6.830 -2.831 -1.924 1.00 82.44 86 TYR A O 1
ATOM 724 N N . ASP A 1 87 ? 7.349 -2.262 0.177 1.00 84.06 87 ASP A N 1
ATOM 725 C CA . ASP A 1 87 ? 8.710 -1.805 -0.136 1.00 84.06 87 ASP A CA 1
ATOM 726 C C . ASP A 1 87 ? 9.578 -2.926 -0.720 1.00 84.06 87 ASP A C 1
ATOM 728 O O . ASP A 1 87 ? 10.302 -2.713 -1.698 1.00 84.06 87 ASP A O 1
ATOM 732 N N . SER A 1 88 ? 9.485 -4.135 -0.156 1.00 85.75 88 SER A N 1
ATOM 733 C CA . SER A 1 88 ? 10.175 -5.312 -0.693 1.00 85.75 88 SER A CA 1
ATOM 734 C C . SER A 1 88 ? 9.744 -5.602 -2.130 1.00 85.75 88 SER A C 1
ATOM 736 O O . SER A 1 88 ? 10.590 -5.842 -2.988 1.00 85.75 88 SER A O 1
ATOM 738 N N . TRP A 1 89 ? 8.438 -5.554 -2.390 1.00 82.19 89 TRP A N 1
ATOM 739 C CA . TRP A 1 89 ? 7.856 -5.778 -3.709 1.00 82.19 89 TRP A CA 1
ATOM 740 C C . TRP A 1 89 ? 8.281 -4.722 -4.719 1.00 82.19 89 TRP A C 1
ATOM 742 O O . TRP A 1 89 ? 8.796 -5.045 -5.785 1.00 82.19 89 TRP A O 1
ATOM 752 N N . HIS A 1 90 ? 8.128 -3.451 -4.360 1.00 84.25 90 HIS A N 1
ATOM 753 C CA . HIS A 1 90 ? 8.524 -2.334 -5.202 1.00 84.25 90 HIS A CA 1
ATOM 754 C C . HIS A 1 90 ? 10.014 -2.413 -5.566 1.00 84.25 90 HIS A C 1
ATOM 756 O O . HIS A 1 90 ? 10.382 -2.213 -6.722 1.00 84.25 90 HIS A O 1
ATOM 762 N N . LYS A 1 91 ? 10.880 -2.771 -4.607 1.00 87.62 91 LYS A N 1
ATOM 763 C CA . LYS A 1 91 ? 12.314 -2.972 -4.854 1.00 87.62 91 LYS A CA 1
ATOM 764 C C . LYS A 1 91 ? 12.585 -4.123 -5.826 1.00 87.62 91 LYS A C 1
ATOM 766 O O . LYS A 1 91 ? 13.458 -3.991 -6.682 1.00 87.62 91 LYS A O 1
ATOM 771 N N . GLU A 1 92 ? 11.874 -5.238 -5.695 1.00 86.62 92 GLU A N 1
ATOM 772 C CA . GLU A 1 92 ? 12.035 -6.398 -6.576 1.00 86.62 92 GLU A CA 1
ATOM 773 C C . GLU A 1 92 ? 11.618 -6.078 -8.019 1.00 86.62 92 GLU A C 1
ATOM 775 O O . GLU A 1 92 ? 12.411 -6.273 -8.943 1.00 86.62 92 GLU A O 1
ATOM 780 N N . VAL A 1 93 ? 10.423 -5.505 -8.201 1.00 85.56 93 VAL A N 1
ATOM 781 C CA . VAL A 1 93 ? 9.888 -5.107 -9.514 1.00 85.56 93 VAL A CA 1
ATOM 782 C C . VAL A 1 93 ? 10.801 -4.072 -10.174 1.00 85.56 93 VAL A C 1
ATOM 784 O O . VAL A 1 93 ? 11.140 -4.207 -11.349 1.00 85.56 93 VAL A O 1
ATOM 787 N N . LEU A 1 94 ? 11.270 -3.077 -9.414 1.00 88.31 94 LEU A N 1
ATOM 788 C CA . LEU A 1 94 ? 12.197 -2.060 -9.912 1.00 88.31 94 LEU A CA 1
ATOM 789 C C . LEU A 1 94 ? 13.535 -2.664 -10.359 1.00 88.31 94 LEU A C 1
ATOM 791 O O . LEU A 1 94 ? 14.073 -2.272 -11.392 1.00 88.31 94 LEU A O 1
ATOM 795 N N . SER A 1 95 ? 14.065 -3.629 -9.603 1.00 90.12 95 SER A N 1
ATOM 796 C CA . SER A 1 95 ? 15.295 -4.343 -9.962 1.00 90.12 95 SER A CA 1
ATOM 797 C C . SER A 1 95 ? 15.135 -5.103 -11.284 1.00 90.12 95 SER A C 1
ATOM 799 O O . SER A 1 95 ? 15.983 -4.999 -12.170 1.00 90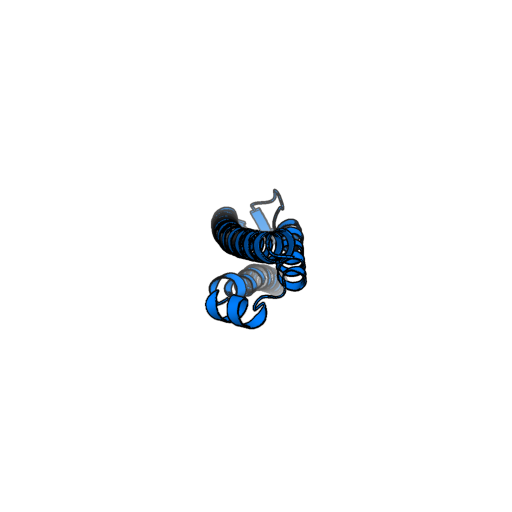.12 95 SER A O 1
ATOM 801 N N . LYS A 1 96 ? 14.011 -5.813 -11.458 1.00 88.44 96 LYS A N 1
ATOM 802 C CA . LYS A 1 96 ? 13.688 -6.525 -12.704 1.00 88.44 96 LYS A CA 1
ATOM 803 C C . LYS A 1 96 ? 13.526 -5.581 -13.889 1.00 88.44 96 LYS A C 1
ATOM 805 O O . LYS A 1 96 ? 14.091 -5.847 -14.947 1.00 88.44 96 LYS A O 1
ATOM 810 N N . PHE A 1 97 ? 12.826 -4.465 -13.698 1.00 88.56 97 PHE A N 1
ATOM 811 C CA . PHE A 1 97 ? 12.718 -3.413 -14.704 1.00 88.56 97 PHE A CA 1
ATOM 812 C C . PHE A 1 97 ? 14.091 -2.881 -15.132 1.00 88.56 97 PHE A C 1
ATOM 814 O O . PHE A 1 97 ? 14.381 -2.825 -16.325 1.00 88.56 97 PHE A O 1
ATOM 821 N N . GLY A 1 98 ? 14.960 -2.556 -14.169 1.00 90.00 98 GLY A N 1
ATOM 822 C CA . GLY A 1 98 ? 16.314 -2.075 -14.449 1.00 90.00 98 GLY A CA 1
ATOM 823 C C . GLY A 1 98 ? 17.157 -3.080 -15.236 1.00 90.00 98 GLY A C 1
ATOM 824 O O . GLY A 1 98 ? 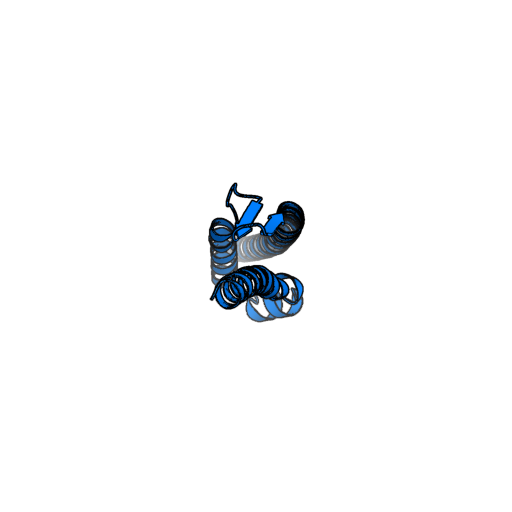17.880 -2.683 -16.149 1.00 90.00 98 GLY A O 1
ATOM 825 N N . GLN A 1 99 ? 17.025 -4.375 -14.933 1.00 90.12 99 GLN A N 1
ATOM 826 C CA . GLN A 1 99 ? 17.694 -5.434 -15.687 1.00 90.12 99 GLN A CA 1
ATOM 827 C C . GLN A 1 99 ? 17.215 -5.481 -17.146 1.00 90.12 99 GLN A C 1
ATOM 829 O O . GLN A 1 99 ? 18.045 -5.430 -18.048 1.00 90.12 99 GLN A O 1
ATOM 834 N N . MET A 1 100 ? 15.899 -5.500 -17.391 1.00 87.75 100 MET A N 1
ATOM 835 C CA . MET A 1 100 ? 15.370 -5.534 -18.764 1.00 87.75 100 MET A CA 1
ATOM 836 C C . MET A 1 100 ? 15.742 -4.287 -19.562 1.00 87.75 100 MET A C 1
ATOM 838 O O . MET A 1 100 ? 16.109 -4.401 -20.724 1.00 87.75 100 MET A O 1
ATOM 842 N N . LEU A 1 101 ? 15.691 -3.104 -18.941 1.00 88.94 101 LEU A N 1
ATOM 843 C CA . LEU A 1 101 ? 16.092 -1.861 -19.597 1.00 88.94 101 LEU A CA 1
ATOM 844 C C . LEU A 1 101 ? 17.573 -1.889 -20.005 1.00 88.94 101 LEU A C 1
ATOM 846 O O . LEU A 1 101 ? 17.924 -1.426 -21.087 1.00 88.94 101 LEU A O 1
ATOM 850 N N . SER A 1 102 ? 18.440 -2.432 -19.145 1.00 90.44 102 SER A N 1
ATOM 851 C CA . SER A 1 102 ? 19.864 -2.599 -19.450 1.00 90.44 102 SER A CA 1
ATOM 852 C C . SER A 1 102 ? 20.084 -3.557 -20.621 1.00 90.44 102 SER A C 1
ATOM 854 O O . SER A 1 102 ? 20.896 -3.263 -21.500 1.00 90.44 102 SER A O 1
ATOM 856 N N . ASP A 1 103 ? 19.368 -4.683 -20.640 1.00 89.56 103 ASP A N 1
ATOM 857 C CA . ASP A 1 103 ? 19.459 -5.678 -21.711 1.00 89.56 103 ASP A CA 1
ATOM 858 C C . ASP A 1 103 ? 19.001 -5.082 -23.057 1.00 89.56 103 ASP A C 1
ATOM 860 O O . ASP A 1 103 ? 19.735 -5.169 -24.045 1.00 89.56 103 ASP A O 1
ATOM 864 N N . ASP A 1 104 ? 17.864 -4.375 -23.078 1.00 87.38 104 ASP A N 1
ATOM 865 C CA . ASP A 1 104 ? 17.344 -3.676 -24.265 1.00 87.38 104 ASP A CA 1
ATOM 866 C C . ASP A 1 104 ? 18.320 -2.600 -24.772 1.00 87.38 104 ASP A C 1
ATOM 868 O O . ASP A 1 104 ? 18.566 -2.482 -25.976 1.00 87.38 104 ASP A O 1
ATOM 872 N N . MET A 1 105 ? 18.934 -1.823 -23.869 1.00 88.56 105 MET A N 1
ATOM 873 C CA . MET A 1 105 ? 19.949 -0.828 -24.239 1.00 88.56 105 MET A CA 1
ATOM 874 C C . MET A 1 105 ? 21.196 -1.472 -24.854 1.00 88.56 105 MET A C 1
ATOM 876 O O . MET A 1 105 ? 21.759 -0.934 -25.813 1.00 88.56 105 MET A O 1
ATOM 880 N N . HIS A 1 106 ? 21.644 -2.612 -24.320 1.00 90.88 106 HIS A N 1
ATOM 881 C CA . HIS A 1 106 ? 22.763 -3.364 -24.887 1.00 90.88 106 HIS A CA 1
ATOM 882 C C . HIS A 1 106 ? 22.437 -3.912 -26.276 1.00 90.88 106 HIS A C 1
ATOM 884 O O . HIS A 1 106 ? 23.259 -3.779 -27.189 1.00 90.88 106 HIS A O 1
ATOM 890 N N . GLU A 1 107 ? 21.242 -4.469 -26.466 1.00 88.06 107 GLU A N 1
ATOM 891 C CA . GLU A 1 107 ? 20.792 -4.956 -27.767 1.00 88.06 107 GLU A CA 1
ATOM 892 C C . GLU A 1 107 ? 20.708 -3.812 -28.788 1.00 88.06 107 GLU A C 1
ATOM 894 O O . GLU A 1 107 ? 21.273 -3.920 -29.881 1.00 88.06 107 GLU A O 1
ATOM 899 N N . PHE A 1 108 ? 20.108 -2.680 -28.411 1.00 87.81 108 PHE A N 1
ATOM 900 C CA . PHE A 1 108 ? 20.017 -1.487 -29.252 1.00 87.81 108 PHE A CA 1
ATOM 901 C C . PHE A 1 108 ? 21.397 -0.959 -29.659 1.00 87.81 108 PHE A C 1
AT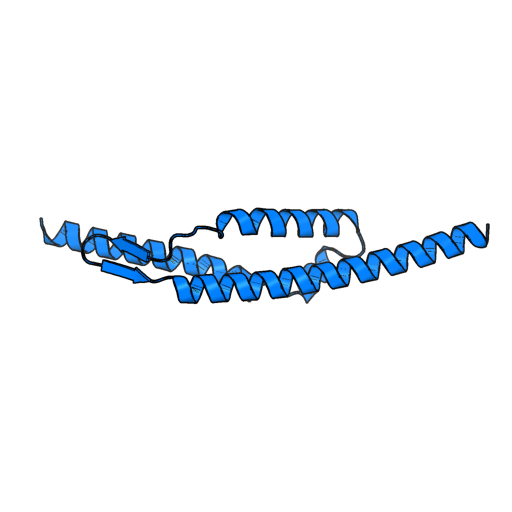OM 903 O O . PHE A 1 108 ? 21.660 -0.762 -30.846 1.00 87.81 108 PHE A O 1
ATOM 910 N N . HIS A 1 109 ? 22.315 -0.793 -28.702 1.00 89.00 109 HIS A N 1
ATOM 911 C CA . HIS A 1 109 ? 23.681 -0.361 -28.997 1.00 89.00 109 HIS A CA 1
ATOM 912 C C . HIS A 1 109 ? 24.397 -1.350 -29.928 1.00 89.00 109 HIS A C 1
ATOM 914 O O . HIS A 1 109 ? 25.114 -0.937 -30.840 1.00 89.00 109 HIS A O 1
ATOM 920 N N . SER A 1 110 ? 24.184 -2.658 -29.753 1.00 91.44 110 SER A N 1
ATOM 921 C CA . SER A 1 110 ? 24.769 -3.676 -30.631 1.00 91.44 110 SER A CA 1
ATOM 922 C C . SER A 1 110 ? 24.233 -3.603 -32.066 1.00 91.44 110 SER A C 1
ATOM 924 O O . SER A 1 110 ? 25.006 -3.784 -33.003 1.00 91.44 110 SER A O 1
ATOM 926 N N . HIS A 1 111 ? 22.946 -3.289 -32.254 1.00 87.00 111 HIS A N 1
ATOM 927 C CA . HIS A 1 111 ? 22.349 -3.087 -33.576 1.00 87.00 111 HIS A CA 1
ATOM 928 C C . HIS A 1 111 ? 22.853 -1.805 -34.245 1.00 87.00 111 HIS A C 1
ATOM 930 O O . HIS A 1 111 ? 23.217 -1.836 -35.419 1.00 87.00 111 HIS A O 1
ATOM 936 N N . VAL A 1 112 ? 22.926 -0.696 -33.501 1.00 87.31 112 VAL A N 1
ATOM 937 C CA . VAL A 1 112 ? 23.400 0.598 -34.021 1.00 87.31 112 VAL A CA 1
ATOM 938 C C . VAL A 1 112 ? 24.891 0.567 -34.351 1.00 87.31 112 VAL A C 1
ATOM 940 O O . VAL A 1 112 ? 25.293 1.119 -35.361 1.00 87.31 112 VAL A O 1
ATOM 943 N N . SER A 1 113 ? 25.716 -0.090 -33.533 1.00 83.81 113 SER A N 1
ATOM 944 C CA . SER A 1 113 ? 27.171 -0.180 -33.760 1.00 83.81 113 SER A CA 1
ATOM 945 C C . SER A 1 113 ? 27.582 -1.177 -34.849 1.00 83.81 113 SER A C 1
ATOM 947 O O . SER A 1 113 ? 28.721 -1.131 -35.312 1.00 83.81 113 SER A O 1
ATOM 949 N N . LYS A 1 114 ? 26.687 -2.096 -35.234 1.00 71.75 114 LYS A N 1
ATOM 950 C CA . LYS A 1 114 ? 26.885 -3.036 -36.350 1.00 71.75 114 LYS A CA 1
ATOM 951 C C . LYS A 1 114 ? 26.264 -2.559 -37.668 1.00 71.75 114 LYS A C 1
ATOM 953 O O . LYS A 1 114 ? 26.505 -3.210 -38.685 1.00 71.75 114 LYS A O 1
ATOM 958 N N . SER A 1 115 ? 25.460 -1.494 -37.636 1.00 51.22 115 SER A N 1
ATOM 959 C CA . SER A 1 115 ? 24.897 -0.825 -38.820 1.00 51.22 115 SER A CA 1
ATOM 960 C C . SER A 1 115 ? 25.832 0.276 -39.305 1.00 51.22 115 SER A C 1
ATOM 962 O O . SER A 1 115 ? 25.885 0.481 -40.536 1.00 51.22 115 SER A O 1
#

Foldseek 3Di:
DVVVLVVVLVVVVVVVVVVLVVLVVLVVDDPVVVCVVQDLPLVSLVVVLVVLVVVVVVLPDPDQWDDRDVDIDGCVVVSVVSVVSSVVVSVVSVVVSVVSVVVVVVVVCVVVVVD

pLDDT: mean 82.08, std 8.42, range [51.22, 92.94]

Secondary structure (DSSP, 8-state):
-HHHHHHHHHHHHHHHHHHHHGGGHHHH--HHHHHHHHTT-HHHHHHHHHHHHHHHHTT--S--EEEETTEEEE-HHHHHHHHHHHHHHHHHHHHHHHHHHHHHHHHHHHHHHH-

InterPro domains:
  IPR026983 Dynein heavy chain [PTHR46532] (3-114)